Protein AF-A0A0G1H0W2-F1 (afdb_monomer)

Mean predicted aligned error: 9.21 Å

Solvent-accessible surface area (backbone atoms only — not comparable to full-atom values): 5563 Å² total; per-residue (Å²): 131,71,67,70,80,71,56,79,74,80,85,62,54,70,71,56,47,54,57,54,45,36,57,44,58,31,92,61,90,46,78,74,82,75,94,46,69,73,61,46,54,60,49,50,56,58,47,63,75,62,43,5,54,55,58,54,53,50,52,53,50,55,52,51,52,52,53,49,55,51,52,53,32,55,74,71,69,49,89,80,78,89,75,68,71,70,56,59,75,80

Structure (mmCIF, N/CA/C/O backbone):
data_AF-A0A0G1H0W2-F1
#
_entry.id   AF-A0A0G1H0W2-F1
#
loop_
_atom_site.group_PDB
_atom_site.id
_atom_site.type_symbol
_atom_site.label_atom_id
_atom_site.label_alt_id
_atom_site.label_comp_id
_atom_site.label_asym_id
_atom_site.label_entity_id
_atom_site.label_seq_id
_atom_site.pdbx_PDB_ins_code
_atom_site.Cartn_x
_atom_site.Cartn_y
_atom_site.Cartn_z
_atom_site.occupancy
_atom_site.B_iso_or_equiv
_atom_site.auth_seq_id
_atom_site.auth_comp_id
_atom_site.auth_asym_id
_atom_site.auth_atom_id
_atom_site.pdbx_PDB_model_num
ATOM 1 N N . MET A 1 1 ? -9.988 -6.604 -34.969 1.00 53.22 1 MET A N 1
ATOM 2 C CA . MET A 1 1 ? -8.885 -6.435 -33.993 1.00 53.22 1 MET A CA 1
ATOM 3 C C . MET A 1 1 ? -7.916 -5.324 -34.433 1.00 53.22 1 MET A C 1
ATOM 5 O O . MET A 1 1 ? -6.728 -5.570 -34.557 1.00 53.22 1 MET A O 1
ATOM 9 N N . LYS A 1 2 ? -8.406 -4.101 -34.697 1.00 59.81 2 LYS A N 1
ATOM 10 C CA . LYS A 1 2 ? -7.590 -2.997 -35.258 1.00 59.81 2 LYS A CA 1
ATOM 11 C C . LYS A 1 2 ? -6.797 -2.207 -34.198 1.00 59.81 2 LYS A C 1
ATOM 13 O O . LYS A 1 2 ? -5.768 -1.627 -34.504 1.00 59.81 2 LYS A O 1
ATOM 18 N N . TYR A 1 3 ? -7.251 -2.250 -32.944 1.00 55.56 3 TYR A N 1
ATOM 19 C CA . TYR A 1 3 ? -6.667 -1.498 -31.828 1.00 55.56 3 TYR A CA 1
ATOM 20 C C . TYR A 1 3 ? -5.222 -1.900 -31.502 1.00 55.56 3 TYR A C 1
ATOM 22 O O . TYR A 1 3 ? -4.369 -1.044 -31.303 1.00 55.56 3 TYR A O 1
ATOM 30 N N . TRP A 1 4 ? -4.913 -3.198 -31.499 1.00 62.81 4 TRP A N 1
ATOM 31 C CA . TRP A 1 4 ? -3.593 -3.689 -31.088 1.00 62.81 4 TRP A CA 1
ATOM 32 C C . TRP A 1 4 ? -2.476 -3.419 -32.108 1.00 62.81 4 TRP A C 1
ATOM 34 O O . TRP A 1 4 ? -1.313 -3.406 -31.731 1.00 62.81 4 TRP A O 1
ATOM 44 N N . SER A 1 5 ? -2.808 -3.170 -33.381 1.00 67.00 5 SER A N 1
ATOM 45 C CA . SER A 1 5 ? -1.830 -2.818 -34.426 1.00 67.00 5 SER A CA 1
ATOM 46 C C . SER A 1 5 ? -1.403 -1.345 -34.410 1.00 67.00 5 SER A C 1
ATOM 48 O O . SER A 1 5 ? -0.392 -1.000 -35.016 1.00 67.00 5 SER A O 1
ATOM 50 N N . GLU A 1 6 ? -2.167 -0.478 -33.742 1.00 72.12 6 GLU A N 1
ATOM 51 C CA . GLU A 1 6 ? -1.883 0.962 -33.628 1.00 72.12 6 GLU A CA 1
ATOM 52 C C . GLU A 1 6 ? -1.125 1.291 -32.333 1.00 72.12 6 GLU A C 1
ATOM 54 O O . GLU A 1 6 ? -0.346 2.246 -32.282 1.00 72.12 6 GLU A O 1
ATOM 59 N N . VAL A 1 7 ? -1.292 0.460 -31.300 1.00 67.88 7 VAL A N 1
ATOM 60 C CA . VAL A 1 7 ? -0.524 0.549 -30.058 1.00 67.88 7 VAL A CA 1
ATOM 61 C C . VAL A 1 7 ? 0.882 0.007 -30.311 1.00 67.88 7 VAL A C 1
ATOM 63 O O . VAL A 1 7 ? 1.127 -1.197 -30.278 1.00 67.88 7 VAL A O 1
ATOM 66 N N . LYS A 1 8 ? 1.839 0.907 -30.554 1.00 71.00 8 LYS A N 1
ATOM 67 C CA . LYS A 1 8 ? 3.263 0.560 -30.515 1.00 71.00 8 LYS A CA 1
ATOM 68 C C . LYS A 1 8 ? 3.644 0.251 -29.071 1.00 71.00 8 LYS A C 1
ATOM 70 O O . LYS A 1 8 ? 3.983 1.163 -28.326 1.00 71.00 8 LYS A O 1
ATOM 75 N N . ILE A 1 9 ? 3.583 -1.020 -28.681 1.00 69.94 9 ILE A N 1
ATOM 76 C CA . ILE A 1 9 ? 4.172 -1.466 -27.418 1.00 69.94 9 ILE A CA 1
ATOM 77 C C . ILE A 1 9 ? 5.693 -1.408 -27.605 1.00 69.94 9 ILE A C 1
ATOM 79 O O . ILE A 1 9 ? 6.222 -2.128 -28.457 1.00 69.94 9 ILE A O 1
ATOM 83 N N . PRO A 1 10 ? 6.408 -0.528 -26.888 1.00 72.50 10 PRO A N 1
ATOM 84 C CA . PRO A 1 10 ? 7.854 -0.461 -26.999 1.00 72.50 10 PRO A CA 1
ATOM 85 C C . PRO A 1 10 ? 8.460 -1.789 -26.540 1.00 72.50 10 PR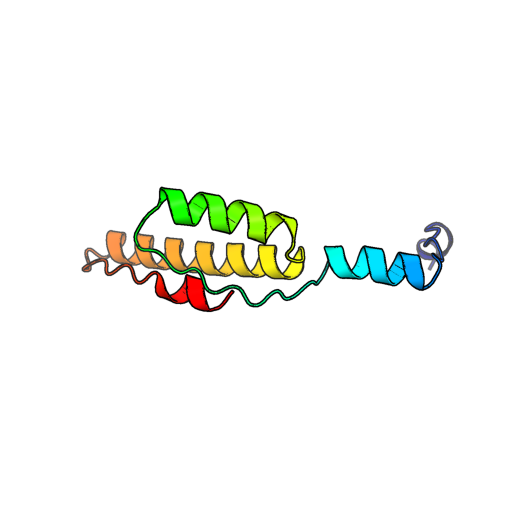O A C 1
ATOM 87 O O . PRO A 1 10 ? 8.305 -2.200 -25.391 1.00 72.50 10 PRO A O 1
ATOM 90 N N . PHE A 1 11 ? 9.159 -2.465 -27.452 1.00 80.69 11 PHE A N 1
ATOM 91 C CA . PHE A 1 11 ? 9.934 -3.658 -27.131 1.00 80.69 11 PHE A CA 1
ATOM 92 C C . PHE A 1 11 ? 11.254 -3.217 -26.491 1.00 80.69 11 PHE A C 1
ATOM 94 O O . PHE A 1 11 ? 12.286 -3.089 -27.151 1.00 80.69 11 PHE A O 1
ATOM 101 N N . PHE A 1 12 ? 11.182 -2.863 -25.209 1.00 85.25 12 PHE A N 1
ATOM 102 C CA . PHE A 1 12 ? 12.343 -2.463 -24.424 1.00 85.25 12 PHE A CA 1
ATOM 103 C C . PHE A 1 12 ? 13.336 -3.621 -24.286 1.00 85.25 12 PHE A C 1
ATOM 105 O O . PHE A 1 12 ? 12.943 -4.787 -24.314 1.00 85.25 12 PHE A O 1
ATOM 112 N N . SER A 1 13 ? 14.620 -3.309 -24.100 1.00 91.06 13 SER A N 1
ATOM 113 C CA . SER A 1 13 ? 15.603 -4.329 -23.726 1.00 91.06 13 SER A CA 1
ATOM 114 C C . SER A 1 13 ? 15.213 -4.974 -22.397 1.00 91.06 13 SER A C 1
ATOM 116 O O . SER A 1 13 ? 14.591 -4.332 -21.552 1.00 91.06 13 SER A O 1
ATOM 118 N N . GLU A 1 14 ? 15.611 -6.227 -22.187 1.00 89.69 14 GLU A N 1
ATOM 119 C CA . GLU A 1 14 ? 15.322 -6.960 -20.950 1.00 89.69 14 GLU A CA 1
ATOM 120 C C . GLU A 1 14 ? 15.748 -6.169 -19.702 1.00 89.69 14 GLU A C 1
ATOM 122 O O . GLU A 1 14 ? 14.972 -6.024 -18.762 1.00 89.69 14 GLU A O 1
ATOM 127 N N . ALA A 1 15 ? 16.929 -5.545 -19.734 1.00 91.69 15 ALA A N 1
ATOM 128 C CA . ALA A 1 15 ? 17.402 -4.678 -18.655 1.00 91.69 15 ALA A CA 1
ATOM 129 C C . ALA A 1 15 ? 16.417 -3.540 -18.328 1.00 91.69 15 ALA A C 1
ATOM 131 O O . ALA A 1 15 ? 16.150 -3.264 -17.160 1.00 91.69 15 ALA A O 1
ATOM 132 N N . LYS A 1 16 ? 15.840 -2.901 -19.354 1.00 89.75 16 LYS A N 1
ATOM 133 C CA . LYS A 1 16 ? 14.885 -1.805 -19.171 1.00 89.75 16 LYS A CA 1
ATOM 134 C C . LYS A 1 16 ? 13.510 -2.310 -18.729 1.00 89.75 16 LYS A C 1
ATOM 136 O O . LYS A 1 16 ? 12.837 -1.631 -17.963 1.00 89.75 16 LYS A O 1
ATOM 141 N N . GLN A 1 17 ? 13.112 -3.508 -19.155 1.00 89.12 17 GLN A N 1
ATOM 142 C CA . GLN A 1 17 ? 11.904 -4.166 -18.651 1.00 89.12 17 GLN A CA 1
ATOM 143 C C . GLN A 1 17 ? 12.023 -4.467 -17.151 1.00 89.12 17 GLN A C 1
ATOM 145 O O . GLN A 1 17 ? 11.101 -4.152 -16.405 1.00 89.12 17 GLN A O 1
ATOM 150 N N . TRP A 1 18 ? 13.168 -4.991 -16.697 1.00 89.38 18 TRP A N 1
ATOM 151 C CA . TRP A 1 18 ? 13.439 -5.222 -15.272 1.00 89.38 18 TRP A CA 1
ATOM 152 C C . TRP A 1 18 ? 13.447 -3.933 -14.450 1.00 89.38 18 TRP A C 1
ATOM 154 O O . TRP A 1 18 ? 12.908 -3.910 -13.348 1.00 89.38 18 TRP A O 1
ATOM 164 N N . GLU A 1 19 ? 14.035 -2.858 -14.981 1.00 89.75 19 GLU A N 1
ATOM 165 C CA . GLU A 1 19 ? 14.008 -1.538 -14.341 1.00 89.75 19 GLU A CA 1
ATOM 166 C C . GLU A 1 19 ? 12.566 -1.049 -14.143 1.00 89.75 19 GLU A C 1
ATOM 168 O O . GLU A 1 19 ? 12.196 -0.648 -13.046 1.00 89.75 19 GLU A O 1
ATOM 173 N N . ILE A 1 20 ? 11.727 -1.154 -15.180 1.00 88.12 20 ILE A N 1
ATOM 174 C CA . ILE A 1 20 ? 10.313 -0.763 -15.112 1.00 88.12 20 ILE A CA 1
ATOM 175 C C . ILE A 1 20 ? 9.537 -1.662 -14.140 1.00 88.12 20 ILE A C 1
ATOM 177 O O . ILE A 1 20 ? 8.733 -1.162 -13.356 1.00 88.12 20 ILE A O 1
ATOM 181 N N . ALA A 1 21 ? 9.780 -2.975 -14.163 1.00 88.88 21 ALA A N 1
ATOM 182 C CA . ALA A 1 21 ? 9.089 -3.934 -13.305 1.00 88.88 21 ALA A CA 1
ATOM 183 C C . ALA A 1 21 ? 9.312 -3.652 -11.812 1.00 88.88 21 ALA A C 1
ATOM 185 O O . ALA A 1 21 ? 8.374 -3.796 -11.032 1.00 88.88 21 ALA A O 1
ATOM 186 N N . LYS A 1 22 ? 10.505 -3.176 -11.424 1.00 88.38 22 LYS A N 1
ATOM 187 C CA . LYS A 1 22 ? 10.798 -2.778 -10.038 1.00 88.38 22 LYS A CA 1
ATOM 188 C C . LYS A 1 22 ? 9.903 -1.641 -9.546 1.00 88.38 22 LYS A C 1
ATOM 190 O O . LYS A 1 22 ? 9.423 -1.706 -8.426 1.00 88.38 22 LYS A O 1
ATOM 195 N N . TYR A 1 23 ? 9.607 -0.646 -10.381 1.00 86.81 23 TYR A N 1
ATOM 196 C CA . TYR A 1 23 ? 8.676 0.423 -9.991 1.00 86.81 23 TYR A CA 1
ATOM 197 C C . TYR A 1 23 ? 7.245 -0.090 -9.771 1.00 86.81 23 TYR A C 1
ATOM 199 O O . TYR A 1 23 ? 6.493 0.478 -8.985 1.00 86.81 23 TYR A O 1
ATOM 207 N N . TYR A 1 24 ? 6.853 -1.167 -10.455 1.00 87.81 24 TYR A N 1
ATOM 208 C CA . TYR A 1 24 ? 5.538 -1.781 -10.263 1.00 87.81 24 TYR A CA 1
ATOM 209 C C . TYR A 1 24 ? 5.481 -2.677 -9.029 1.00 87.81 24 TYR A C 1
ATOM 211 O O . TYR A 1 24 ? 4.500 -2.629 -8.290 1.00 87.81 24 TYR A O 1
ATOM 219 N N . TYR A 1 25 ? 6.508 -3.499 -8.824 1.00 89.12 25 TYR A N 1
ATOM 220 C CA . TYR A 1 25 ? 6.568 -4.463 -7.738 1.00 89.12 25 TYR A CA 1
ATOM 221 C C . TYR A 1 25 ? 7.995 -4.568 -7.204 1.00 89.12 25 TYR A C 1
ATOM 223 O O . TYR A 1 25 ? 8.877 -5.152 -7.838 1.00 89.12 25 TYR A O 1
ATOM 231 N N . ASN A 1 26 ? 8.193 -4.033 -6.003 1.00 88.31 26 ASN A N 1
ATOM 232 C CA . ASN A 1 26 ? 9.433 -4.152 -5.251 1.00 88.31 26 ASN A CA 1
ATOM 233 C C . ASN A 1 26 ? 9.088 -4.416 -3.779 1.00 88.31 26 ASN A C 1
ATOM 235 O O . ASN A 1 26 ? 8.875 -3.463 -3.029 1.00 88.31 26 ASN A O 1
ATOM 239 N N . PRO A 1 27 ? 8.921 -5.692 -3.385 1.00 79.06 27 PRO A N 1
ATOM 240 C CA . PRO A 1 27 ? 8.545 -6.044 -2.025 1.00 79.06 27 PRO A CA 1
ATOM 241 C C . PRO A 1 27 ? 9.760 -5.845 -1.123 1.00 79.06 27 PRO A C 1
ATOM 243 O O . PRO A 1 27 ? 10.720 -6.615 -1.174 1.00 79.06 27 PRO 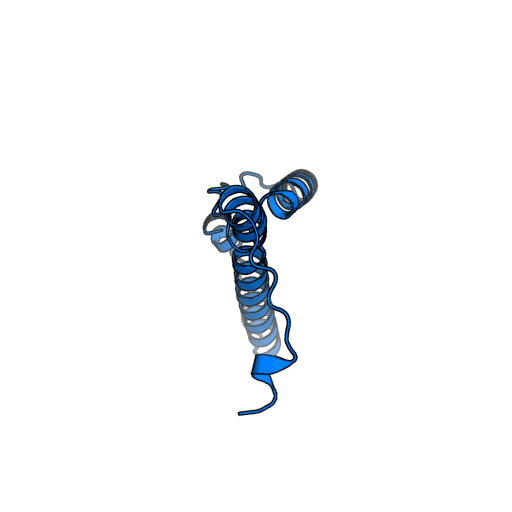A O 1
ATOM 246 N N . ILE A 1 28 ? 9.721 -4.786 -0.326 1.00 79.31 28 ILE A N 1
ATOM 247 C CA . ILE A 1 28 ? 10.736 -4.492 0.679 1.00 79.31 28 ILE A CA 1
ATOM 248 C C . ILE A 1 28 ? 10.124 -4.830 2.027 1.00 79.31 28 ILE A C 1
ATOM 250 O O . ILE A 1 28 ? 9.168 -4.185 2.448 1.00 79.31 28 ILE A O 1
ATOM 254 N N . GLU A 1 29 ? 10.689 -5.825 2.707 1.00 68.38 29 GLU A N 1
ATOM 255 C CA . GLU A 1 29 ? 10.331 -6.096 4.097 1.00 68.38 29 GLU A CA 1
ATOM 256 C C . GLU A 1 29 ? 10.799 -4.924 4.960 1.00 68.38 29 GLU A C 1
ATOM 258 O O . GLU A 1 29 ? 12.003 -4.711 5.137 1.00 68.38 29 GLU A O 1
ATOM 263 N N . HIS A 1 30 ? 9.854 -4.169 5.512 1.00 64.88 30 HIS A N 1
ATOM 264 C CA . HIS A 1 30 ? 10.165 -3.070 6.407 1.00 64.88 30 HIS A CA 1
ATOM 265 C C . HIS A 1 30 ? 9.386 -3.228 7.706 1.00 64.88 30 HIS A C 1
ATOM 267 O O . HIS A 1 30 ? 8.168 -3.336 7.744 1.00 64.88 30 HIS A O 1
ATOM 273 N N . LYS A 1 31 ? 10.119 -3.254 8.819 1.00 62.03 31 LYS A N 1
ATOM 274 C CA . LYS A 1 31 ? 9.510 -3.254 10.146 1.00 62.03 31 LYS A CA 1
ATOM 275 C C . LYS A 1 31 ? 9.425 -1.824 10.618 1.00 62.03 31 LYS A C 1
ATOM 277 O O . LYS A 1 31 ? 10.446 -1.218 10.950 1.00 62.03 31 LYS A O 1
ATOM 282 N N . ILE A 1 32 ? 8.212 -1.299 10.645 1.00 62.56 32 ILE A N 1
ATOM 283 C CA . ILE A 1 32 ? 7.948 0.005 11.224 1.00 62.56 32 ILE A CA 1
ATOM 284 C C . ILE A 1 32 ? 8.105 -0.139 12.745 1.00 62.56 32 ILE A C 1
ATOM 286 O O . ILE A 1 32 ? 7.327 -0.794 13.432 1.00 62.56 32 ILE A O 1
ATOM 290 N N . HIS A 1 33 ? 9.187 0.412 13.290 1.00 55.19 33 HIS A N 1
ATOM 291 C CA . HIS A 1 33 ? 9.490 0.336 14.717 1.00 55.19 33 HIS A CA 1
ATOM 292 C C . HIS A 1 33 ? 9.552 1.738 15.308 1.00 55.19 33 HIS A C 1
ATOM 294 O O . HIS A 1 33 ? 10.513 2.478 15.106 1.00 55.19 33 HIS A O 1
ATOM 300 N N . GLY A 1 34 ? 8.536 2.082 16.096 1.00 56.06 34 GLY A N 1
ATOM 301 C CA . GLY A 1 34 ? 8.499 3.343 16.825 1.00 56.06 34 GL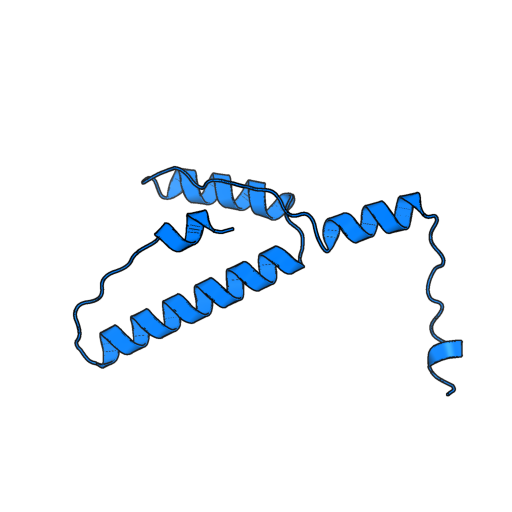Y A CA 1
ATOM 302 C C . GLY A 1 34 ? 7.127 3.619 17.425 1.00 56.06 34 GLY A C 1
ATOM 303 O O . GLY A 1 34 ? 6.108 3.237 16.868 1.00 56.06 34 GLY A O 1
ATOM 304 N N . LYS A 1 35 ? 7.104 4.288 18.582 1.00 56.53 35 LYS A N 1
ATOM 305 C CA . LYS A 1 35 ? 5.886 4.891 19.161 1.00 56.53 35 LYS A CA 1
ATOM 306 C C . LYS A 1 35 ? 5.798 6.396 18.885 1.00 56.53 35 LYS A C 1
ATOM 308 O O . LYS A 1 35 ? 4.902 7.058 19.396 1.00 56.53 35 LYS A O 1
ATOM 313 N N . ASP A 1 36 ? 6.769 6.928 18.149 1.00 70.94 36 ASP A N 1
ATOM 314 C CA . ASP A 1 36 ? 6.928 8.348 1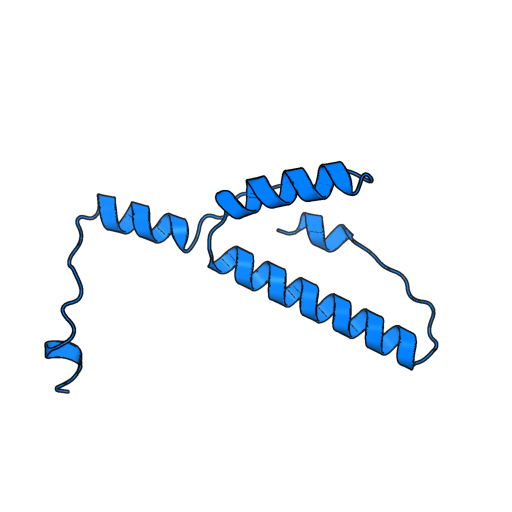7.873 1.00 70.94 36 ASP A CA 1
ATOM 315 C C . ASP A 1 36 ? 6.457 8.649 16.448 1.00 70.94 36 ASP A C 1
ATOM 317 O O . ASP A 1 36 ? 7.037 8.152 15.485 1.00 70.94 36 ASP A O 1
ATOM 321 N N . PHE A 1 37 ? 5.396 9.444 16.328 1.00 69.12 37 PHE A N 1
ATOM 322 C CA . PHE A 1 37 ? 4.757 9.769 15.053 1.00 69.12 37 PHE A CA 1
ATOM 323 C C . PHE A 1 37 ? 5.694 10.477 14.071 1.00 69.12 37 PHE A C 1
ATOM 325 O O . PHE A 1 37 ? 5.613 10.216 12.874 1.00 69.12 37 PHE A O 1
ATOM 332 N N . GLU A 1 38 ? 6.613 11.311 14.558 1.00 74.19 38 GLU A N 1
ATOM 333 C CA . GLU A 1 38 ? 7.537 12.050 13.688 1.00 74.19 38 GLU A CA 1
ATOM 334 C C . GLU A 1 38 ? 8.603 11.112 13.091 1.00 74.19 38 GLU A C 1
ATOM 336 O O . GLU A 1 38 ? 9.010 11.243 11.934 1.00 74.19 38 GLU A O 1
ATOM 341 N N . LEU A 1 39 ? 9.023 10.100 13.857 1.00 70.00 39 LEU A N 1
ATOM 342 C CA . LEU A 1 39 ? 9.918 9.049 13.374 1.00 70.00 39 LEU A CA 1
ATOM 343 C C . LEU A 1 39 ? 9.217 8.144 12.352 1.00 70.00 39 LEU A C 1
ATOM 345 O O . LEU A 1 39 ? 9.834 7.757 11.360 1.00 70.00 39 LEU A O 1
ATOM 349 N N . LEU A 1 40 ? 7.941 7.830 12.593 1.00 74.31 40 LEU A N 1
ATOM 350 C CA . LEU A 1 40 ? 7.118 7.003 11.711 1.00 74.31 40 LEU A CA 1
ATOM 351 C C . LEU A 1 40 ? 6.914 7.670 10.346 1.00 74.31 40 LEU A C 1
ATOM 353 O O . LEU A 1 40 ? 7.161 7.034 9.328 1.00 74.31 40 LEU A O 1
ATOM 357 N N . GLU A 1 41 ? 6.555 8.955 10.315 1.00 79.12 41 GLU A N 1
ATOM 358 C CA . GLU A 1 41 ? 6.350 9.705 9.066 1.00 79.12 41 GLU A CA 1
ATOM 359 C C . GLU A 1 41 ? 7.622 9.740 8.201 1.00 79.12 41 GLU A C 1
ATOM 361 O O . GLU A 1 41 ? 7.585 9.488 6.997 1.00 79.12 41 GLU A O 1
ATOM 366 N N . ASN A 1 42 ? 8.780 9.978 8.822 1.00 79.88 42 ASN A N 1
ATOM 367 C CA . ASN A 1 42 ? 10.057 10.001 8.110 1.00 79.88 42 ASN A CA 1
ATOM 368 C C . ASN A 1 42 ? 10.500 8.618 7.602 1.00 79.88 42 ASN A C 1
ATOM 370 O O . ASN A 1 42 ? 11.209 8.534 6.596 1.00 79.88 42 ASN A O 1
ATOM 374 N N . GLN A 1 43 ? 10.149 7.541 8.311 1.00 77.06 43 GLN A N 1
ATOM 375 C CA . GLN A 1 43 ? 10.400 6.172 7.854 1.00 77.06 43 GLN A CA 1
ATOM 376 C C . GLN A 1 43 ? 9.494 5.830 6.670 1.00 77.06 43 GLN A C 1
ATOM 378 O O . GLN A 1 43 ? 9.994 5.359 5.650 1.00 77.06 43 GLN A O 1
ATOM 383 N N . ASP A 1 44 ? 8.205 6.143 6.782 1.00 79.06 44 ASP A N 1
ATOM 384 C CA . ASP A 1 44 ? 7.193 5.875 5.762 1.00 79.06 44 ASP A CA 1
ATOM 385 C C . ASP A 1 44 ? 7.519 6.570 4.433 1.00 79.06 44 ASP A C 1
ATOM 387 O O . ASP A 1 44 ? 7.541 5.930 3.385 1.00 79.06 44 ASP A O 1
ATOM 391 N N . LEU A 1 45 ? 7.910 7.851 4.469 1.00 83.62 45 LEU A N 1
ATOM 392 C CA . LEU A 1 45 ? 8.322 8.588 3.267 1.00 83.62 45 LEU A CA 1
ATOM 393 C C . LEU A 1 45 ? 9.477 7.912 2.520 1.00 83.62 45 LEU A C 1
ATOM 395 O O . LEU A 1 45 ? 9.434 7.806 1.298 1.00 83.62 45 LEU A O 1
ATOM 399 N N . LYS A 1 46 ? 10.493 7.431 3.244 1.00 82.44 46 LYS A N 1
ATOM 400 C CA . LYS A 1 46 ? 11.641 6.745 2.632 1.00 82.44 46 LYS A CA 1
ATOM 401 C C . LYS A 1 46 ? 11.253 5.400 2.040 1.00 82.44 46 LYS A C 1
ATOM 403 O O . LYS A 1 46 ? 11.740 5.035 0.979 1.00 82.44 46 LYS A O 1
ATOM 408 N N . ILE A 1 47 ? 10.388 4.667 2.730 1.00 81.94 47 ILE A N 1
ATOM 409 C CA . ILE A 1 47 ? 9.893 3.376 2.261 1.00 81.94 47 ILE A CA 1
ATOM 410 C C . ILE A 1 47 ? 9.074 3.580 0.983 1.00 81.94 47 ILE A C 1
ATOM 412 O O . ILE A 1 47 ? 9.342 2.921 -0.019 1.00 81.94 47 ILE A O 1
ATOM 416 N N . ASN A 1 48 ? 8.169 4.560 0.964 1.00 82.75 48 ASN A N 1
ATOM 417 C CA . ASN A 1 48 ? 7.320 4.878 -0.186 1.00 82.75 48 ASN A CA 1
ATOM 418 C C . ASN A 1 48 ? 8.104 5.251 -1.456 1.00 82.75 48 ASN A C 1
ATOM 420 O O . ASN A 1 48 ? 7.591 5.075 -2.560 1.00 82.75 48 ASN A O 1
ATOM 424 N N . GLU A 1 49 ? 9.340 5.744 -1.325 1.00 83.94 49 GLU A N 1
ATOM 425 C CA . GLU A 1 49 ? 10.231 5.996 -2.466 1.00 83.94 49 GLU A CA 1
ATOM 426 C C . GLU A 1 49 ? 10.793 4.707 -3.090 1.00 83.94 49 GLU A C 1
ATOM 428 O O . GLU A 1 49 ? 11.179 4.706 -4.262 1.00 83.94 49 GLU A O 1
ATOM 433 N N . GLU A 1 50 ? 10.845 3.614 -2.328 1.00 83.44 50 GLU A N 1
ATOM 434 C CA . GLU A 1 50 ? 11.481 2.365 -2.737 1.00 83.44 50 GLU A CA 1
ATOM 435 C C . GLU A 1 50 ? 10.480 1.242 -3.060 1.00 83.44 50 GLU A C 1
ATOM 437 O O . GLU A 1 50 ? 10.799 0.375 -3.885 1.00 83.44 50 GLU A O 1
ATOM 442 N N . ILE A 1 51 ? 9.287 1.225 -2.450 1.00 86.19 51 ILE A N 1
ATOM 443 C CA . ILE A 1 51 ? 8.314 0.145 -2.679 1.00 86.19 51 ILE A CA 1
ATOM 444 C C . ILE A 1 51 ? 7.604 0.282 -4.031 1.00 86.19 51 ILE A C 1
ATOM 446 O O . ILE A 1 51 ? 7.457 1.364 -4.599 1.00 86.19 51 ILE A O 1
ATOM 450 N N . GLY A 1 52 ? 7.131 -0.851 -4.552 1.00 86.69 52 GLY A N 1
ATOM 451 C CA . GLY A 1 52 ? 6.372 -0.874 -5.800 1.00 86.69 52 GLY A CA 1
ATOM 452 C C . GLY A 1 52 ? 4.957 -0.299 -5.670 1.00 86.69 52 GLY A C 1
ATOM 453 O O . GLY A 1 52 ? 4.313 -0.375 -4.626 1.00 86.69 52 GLY A O 1
ATOM 454 N N . ILE A 1 53 ? 4.426 0.215 -6.782 1.00 89.19 53 ILE A N 1
ATOM 455 C CA . ILE A 1 53 ? 3.058 0.763 -6.863 1.00 89.19 53 ILE A CA 1
ATOM 456 C C . ILE A 1 53 ? 1.998 -0.232 -6.367 1.00 89.19 53 ILE A C 1
ATOM 458 O O . ILE A 1 53 ? 1.017 0.182 -5.751 1.00 89.19 53 ILE A O 1
ATOM 462 N N . LEU A 1 54 ? 2.178 -1.532 -6.629 1.00 87.44 54 LEU A N 1
ATOM 463 C CA . LEU A 1 54 ? 1.239 -2.559 -6.175 1.00 87.44 54 LEU A CA 1
ATOM 464 C C . LEU A 1 54 ? 1.133 -2.579 -4.644 1.00 87.44 54 LEU A C 1
ATOM 466 O O . LEU A 1 54 ? 0.029 -2.571 -4.107 1.00 87.44 54 LEU A O 1
ATOM 470 N N . GLN A 1 55 ? 2.272 -2.552 -3.955 1.00 86.62 55 GLN A N 1
ATOM 471 C CA . GLN A 1 55 ? 2.319 -2.552 -2.497 1.00 86.62 55 GLN A CA 1
ATOM 472 C C . GLN A 1 55 ? 1.706 -1.272 -1.914 1.00 86.62 55 GLN A C 1
ATOM 474 O O . GLN A 1 55 ? 0.948 -1.346 -0.950 1.00 86.62 55 GLN A O 1
ATOM 479 N N . LEU A 1 56 ? 1.961 -0.110 -2.529 1.00 87.06 56 LEU A N 1
ATOM 480 C CA . LEU A 1 56 ? 1.350 1.158 -2.105 1.00 87.06 56 LEU A CA 1
ATOM 481 C C . LEU A 1 56 ? -0.182 1.107 -2.202 1.00 87.06 56 LEU A C 1
ATOM 483 O O . LEU A 1 56 ? -0.886 1.560 -1.300 1.00 87.06 56 LEU A O 1
ATOM 487 N N . ASP A 1 57 ? -0.717 0.536 -3.282 1.00 89.19 57 ASP A N 1
ATOM 488 C CA . ASP A 1 57 ? -2.164 0.383 -3.466 1.00 89.19 57 ASP A CA 1
ATOM 489 C C . ASP A 1 57 ? -2.781 -0.572 -2.426 1.00 89.19 57 ASP A C 1
ATOM 491 O O . ASP A 1 57 ? -3.859 -0.302 -1.889 1.00 89.19 57 ASP A O 1
ATOM 495 N N . GLU A 1 58 ? -2.089 -1.663 -2.089 1.00 86.56 58 GLU A N 1
ATOM 496 C CA . GLU A 1 58 ? -2.497 -2.583 -1.021 1.00 86.56 58 GLU A CA 1
ATOM 497 C C . GLU A 1 58 ? -2.520 -1.893 0.352 1.00 86.56 58 GLU A C 1
ATOM 499 O O . GLU A 1 58 ? -3.522 -1.989 1.067 1.00 86.56 58 GLU A O 1
ATOM 504 N N . GLN A 1 59 ? -1.478 -1.125 0.688 1.00 84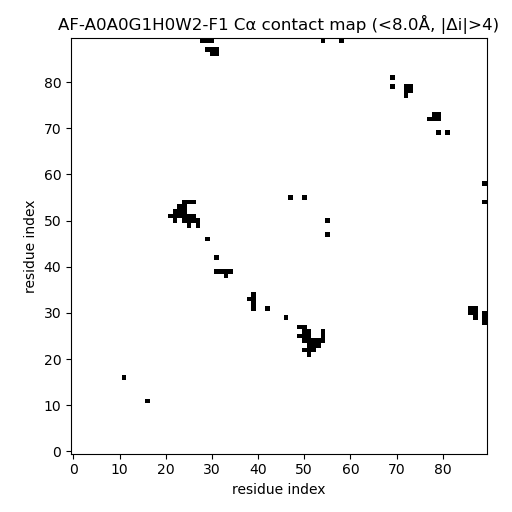.81 59 GLN A N 1
ATOM 505 C CA . GLN A 1 59 ? -1.408 -0.344 1.928 1.00 84.81 59 GLN A CA 1
ATOM 506 C C . GLN A 1 59 ? -2.586 0.628 2.069 1.00 84.81 59 GLN A C 1
ATOM 508 O O . GLN A 1 59 ? -3.263 0.657 3.102 1.00 84.81 59 GLN A O 1
ATOM 513 N N . VAL A 1 60 ? -2.888 1.383 1.008 1.00 87.56 60 VAL A N 1
ATOM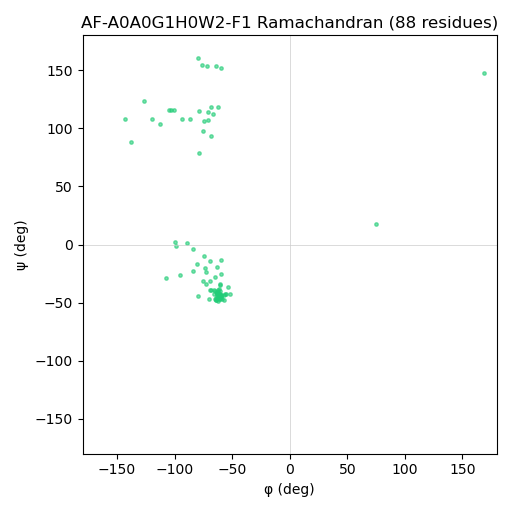 514 C CA . VAL A 1 60 ? -4.000 2.347 0.997 1.00 87.56 60 VAL A CA 1
ATOM 515 C C . VAL A 1 60 ? -5.350 1.650 1.189 1.00 87.56 60 VAL A C 1
ATOM 517 O O . VAL A 1 60 ? -6.215 2.172 1.900 1.00 87.56 60 VAL A O 1
ATOM 520 N N . LYS A 1 61 ? -5.549 0.469 0.592 1.00 89.62 61 LYS A N 1
ATOM 521 C CA . LYS A 1 61 ? -6.782 -0.316 0.766 1.00 89.62 61 LYS A CA 1
ATOM 522 C C . LYS A 1 61 ? -6.963 -0.774 2.209 1.00 89.62 61 LYS A C 1
ATOM 524 O O . LYS A 1 61 ? -8.031 -0.539 2.772 1.00 89.62 61 LYS A O 1
ATOM 529 N N . VAL A 1 62 ? -5.919 -1.340 2.817 1.00 86.44 62 VAL A N 1
ATOM 530 C CA . VAL A 1 62 ? -5.951 -1.773 4.224 1.00 86.44 62 VAL A CA 1
ATOM 531 C C . VAL A 1 62 ? -6.237 -0.588 5.146 1.00 86.44 62 VAL A C 1
ATOM 533 O O . VAL A 1 62 ? -7.096 -0.677 6.024 1.00 86.44 62 VAL A O 1
ATOM 536 N N . LEU A 1 63 ? -5.576 0.553 4.922 1.00 86.19 63 LEU A N 1
ATOM 537 C CA . LEU A 1 63 ? -5.804 1.759 5.717 1.00 86.19 63 LEU A CA 1
ATOM 538 C C . LEU A 1 63 ? -7.254 2.249 5.599 1.00 86.19 63 LEU A C 1
ATOM 540 O O . LEU A 1 63 ? -7.878 2.604 6.600 1.00 86.19 63 LEU A O 1
ATOM 544 N N . LYS A 1 64 ? -7.813 2.233 4.386 1.00 89.75 64 LYS A N 1
ATOM 545 C CA . LYS A 1 64 ? -9.201 2.631 4.137 1.00 89.75 64 LYS A CA 1
ATOM 546 C C . LYS A 1 64 ? -10.197 1.726 4.861 1.00 89.75 64 LYS A C 1
ATOM 548 O O . LYS A 1 64 ? -11.150 2.240 5.443 1.00 89.75 64 LYS A O 1
ATOM 553 N N . GLU A 1 65 ? -9.981 0.413 4.834 1.00 89.31 65 GLU A N 1
ATOM 554 C CA . GLU A 1 65 ? -10.807 -0.552 5.570 1.00 89.31 65 GLU A CA 1
ATOM 555 C C . GLU A 1 65 ? -10.761 -0.275 7.076 1.00 89.31 65 GLU A C 1
ATOM 557 O O . GLU A 1 65 ? -11.807 -0.158 7.708 1.00 89.31 65 GLU A O 1
ATOM 562 N N . LYS A 1 66 ? -9.571 -0.032 7.639 1.00 86.25 66 LYS A N 1
ATOM 563 C CA . LYS A 1 66 ? -9.427 0.289 9.068 1.00 86.25 66 LYS A CA 1
ATOM 564 C C . LYS A 1 66 ? -10.115 1.585 9.472 1.00 86.25 66 LYS A C 1
ATOM 566 O O . LYS A 1 66 ? -10.739 1.636 10.528 1.00 86.25 66 LYS A O 1
ATOM 571 N N . ILE A 1 67 ? -10.021 2.627 8.649 1.00 88.88 67 ILE A N 1
ATOM 572 C CA . ILE A 1 67 ? -10.726 3.887 8.907 1.00 88.88 67 ILE A CA 1
ATOM 573 C C . ILE A 1 67 ? -12.240 3.658 8.890 1.00 88.88 67 ILE A C 1
ATOM 575 O O . ILE A 1 67 ? -12.938 4.195 9.747 1.00 88.88 67 ILE A O 1
ATOM 579 N N . HIS A 1 68 ? -12.742 2.855 7.951 1.00 91.12 68 HIS A N 1
ATOM 580 C CA . HIS A 1 68 ? -14.163 2.528 7.877 1.00 91.12 68 HIS A CA 1
ATOM 581 C C . HIS A 1 68 ? -14.634 1.780 9.131 1.00 91.12 68 HIS A C 1
ATOM 583 O O . HIS A 1 68 ? -15.584 2.230 9.765 1.00 91.12 68 HIS A O 1
ATOM 589 N N . ASP A 1 69 ? -13.907 0.740 9.552 1.00 89.31 69 ASP A N 1
ATOM 590 C CA . ASP A 1 69 ? -14.210 -0.024 10.770 1.00 89.31 69 ASP A CA 1
ATOM 591 C C . ASP A 1 69 ? -14.262 0.885 12.014 1.00 89.31 69 ASP A C 1
ATOM 593 O O . ASP A 1 69 ? -15.154 0.769 12.860 1.00 89.31 69 ASP A O 1
ATOM 597 N N . ILE A 1 70 ? -13.313 1.824 12.129 1.00 89.88 70 ILE A N 1
ATOM 598 C CA . ILE A 1 70 ? -13.266 2.792 13.233 1.00 89.88 70 ILE A CA 1
ATOM 599 C C . ILE A 1 70 ? -14.487 3.715 13.196 1.00 89.88 70 ILE A C 1
ATOM 601 O O . ILE A 1 70 ? -15.112 3.943 14.232 1.00 89.88 70 ILE A O 1
ATOM 605 N N . VAL A 1 71 ? -14.836 4.247 12.023 1.00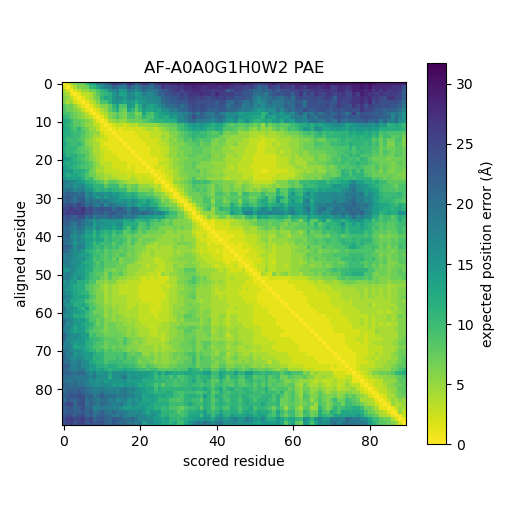 91.69 71 VAL A N 1
ATOM 606 C CA . VAL A 1 71 ? -16.000 5.129 11.860 1.00 91.69 71 VAL A CA 1
ATOM 607 C C . VAL A 1 71 ? -17.292 4.395 12.219 1.00 91.69 71 VAL A C 1
ATOM 609 O O . VAL A 1 71 ? -18.106 4.949 12.956 1.00 91.69 71 VAL A O 1
ATOM 612 N N . ASP A 1 72 ? -17.454 3.147 11.785 1.00 91.94 72 ASP A N 1
ATOM 613 C CA . ASP A 1 72 ? -18.623 2.329 12.119 1.00 91.94 72 ASP A CA 1
ATOM 614 C C . ASP A 1 72 ? -18.714 2.059 13.627 1.00 91.94 72 ASP A C 1
ATOM 616 O O . ASP A 1 72 ? -19.784 2.195 14.221 1.00 91.94 72 ASP A O 1
ATOM 620 N N . THR A 1 73 ? -17.581 1.767 14.272 1.00 91.31 73 THR A N 1
ATOM 621 C CA . THR A 1 73 ? -17.498 1.587 15.733 1.00 91.31 73 THR A CA 1
ATOM 622 C C . THR A 1 73 ? -17.941 2.857 16.473 1.00 91.31 73 THR A C 1
ATOM 624 O O . THR A 1 73 ? -18.737 2.786 17.410 1.00 91.31 73 THR A O 1
ATOM 627 N N . ILE A 1 74 ? -17.495 4.036 16.013 1.00 91.50 74 ILE A N 1
ATOM 628 C CA . ILE A 1 74 ? -17.907 5.337 16.572 1.00 91.50 74 ILE A CA 1
ATOM 629 C C . ILE A 1 74 ? -19.416 5.546 16.412 1.00 91.50 74 ILE A C 1
ATOM 631 O O . ILE A 1 74 ? -20.080 5.962 17.362 1.00 91.50 74 ILE A O 1
ATOM 635 N N . ILE A 1 75 ? -19.961 5.276 15.221 1.00 94.06 75 ILE A N 1
ATOM 636 C CA . ILE A 1 75 ? -21.390 5.455 14.923 1.00 94.06 75 ILE A CA 1
ATOM 637 C C . ILE A 1 75 ? -22.253 4.556 15.816 1.00 94.06 75 ILE A C 1
ATOM 639 O O . ILE A 1 75 ? -23.301 4.997 16.291 1.00 94.06 75 ILE A O 1
ATOM 643 N N . ASN A 1 76 ? -21.802 3.329 16.078 1.00 94.06 76 ASN A N 1
ATOM 644 C CA . ASN A 1 76 ? -22.507 2.376 16.936 1.00 94.06 76 ASN A CA 1
ATOM 645 C C . ASN A 1 76 ? -22.402 2.711 18.436 1.00 94.06 76 ASN A C 1
ATOM 647 O O . ASN A 1 76 ? -23.141 2.142 19.238 1.00 94.06 76 ASN A O 1
ATOM 651 N N . GLY A 1 77 ? -21.546 3.666 18.818 1.00 91.88 77 GLY A N 1
ATOM 652 C CA . GLY A 1 77 ? -21.317 4.045 20.214 1.00 91.88 77 GLY A CA 1
ATOM 653 C C . GLY A 1 77 ? -20.478 3.029 20.993 1.00 91.88 77 GLY A C 1
ATOM 654 O O . GLY A 1 77 ? -20.492 3.050 22.225 1.00 91.88 77 GLY A O 1
ATOM 655 N N . ASP A 1 78 ? -19.766 2.154 20.284 1.00 93.00 78 ASP A N 1
ATOM 656 C CA . ASP A 1 78 ? -18.884 1.147 20.861 1.00 93.00 78 ASP A CA 1
ATOM 657 C C . ASP A 1 78 ? -17.526 1.758 21.259 1.00 93.00 78 ASP A C 1
ATOM 659 O O . ASP A 1 78 ? -17.120 2.828 20.794 1.00 93.00 78 ASP A O 1
ATOM 663 N N . GLU A 1 79 ? -16.792 1.073 22.138 1.00 89.94 79 GLU A N 1
ATOM 664 C CA . GLU A 1 79 ? -15.440 1.484 22.521 1.00 89.94 79 GLU A CA 1
ATOM 665 C C . GLU A 1 79 ? -14.470 1.310 21.342 1.00 89.94 79 GLU A C 1
ATOM 667 O O . GLU A 1 79 ? -14.229 0.203 20.859 1.00 89.94 79 GLU A O 1
ATOM 672 N N . VAL A 1 80 ? -13.874 2.415 20.890 1.00 84.81 80 VAL A N 1
ATOM 673 C CA . VAL A 1 80 ? -12.893 2.403 19.800 1.00 84.81 80 VAL A CA 1
ATOM 674 C C . VAL A 1 80 ? -11.536 1.955 20.328 1.00 84.81 80 VAL A C 1
ATOM 676 O O . VAL A 1 80 ? -10.888 2.668 21.095 1.00 84.81 80 VAL A O 1
ATOM 679 N N . ASN A 1 81 ? -11.063 0.803 19.855 1.00 80.19 81 ASN A N 1
ATOM 680 C CA . ASN A 1 81 ? -9.732 0.293 20.170 1.00 80.19 81 ASN A CA 1
ATOM 681 C C . ASN A 1 81 ? -8.853 0.287 18.909 1.00 80.19 81 ASN A C 1
ATOM 683 O O . ASN A 1 81 ? -9.014 -0.554 18.024 1.00 80.19 81 ASN A O 1
ATOM 687 N N . ILE A 1 82 ? -7.939 1.256 18.806 1.00 74.06 82 ILE A N 1
ATOM 688 C CA . ILE A 1 82 ? -7.065 1.409 17.636 1.00 74.06 82 ILE A CA 1
ATOM 689 C C . ILE A 1 82 ? -5.823 0.540 17.831 1.00 74.06 82 ILE A C 1
ATOM 691 O O . ILE A 1 82 ? -4.936 0.866 18.619 1.00 74.06 82 ILE A O 1
ATOM 695 N N . ASN A 1 83 ? -5.737 -0.552 17.072 1.00 72.06 83 ASN A N 1
ATOM 696 C CA . ASN A 1 83 ? -4.527 -1.359 16.973 1.00 72.06 83 ASN A CA 1
ATOM 697 C C . ASN A 1 83 ? -3.776 -1.013 15.681 1.00 72.06 83 ASN A C 1
ATOM 699 O O . ASN A 1 83 ? -4.284 -1.263 14.591 1.00 72.06 83 ASN A O 1
ATOM 703 N N . LEU A 1 84 ? -2.563 -0.471 15.812 1.00 68.69 84 LEU A N 1
ATOM 704 C CA . LEU A 1 84 ? -1.696 -0.116 14.684 1.00 68.69 84 LEU A CA 1
ATOM 705 C C . LEU A 1 84 ? -0.776 -1.259 14.230 1.00 68.69 84 LEU A C 1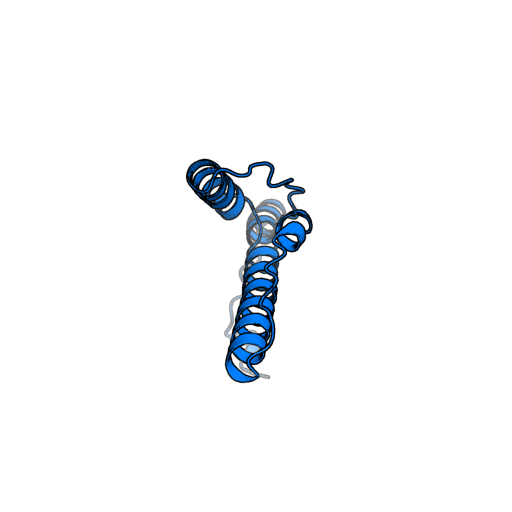
ATOM 707 O O . LEU A 1 84 ? -0.043 -1.078 13.276 1.00 68.69 84 LEU A O 1
ATOM 711 N N . ALA A 1 85 ? -0.832 -2.451 14.832 1.00 68.00 85 ALA A N 1
ATOM 712 C CA . ALA A 1 85 ? 0.044 -3.573 14.467 1.00 68.00 85 ALA A CA 1
ATOM 713 C C . ALA A 1 85 ? -0.087 -4.038 13.001 1.00 68.00 85 ALA A C 1
ATOM 715 O O . ALA A 1 85 ? 0.759 -4.779 12.514 1.00 68.00 85 ALA A O 1
ATOM 716 N N . PHE A 1 86 ? -1.123 -3.606 12.271 1.00 64.88 86 PHE A N 1
ATOM 717 C CA . PHE A 1 86 ? -1.213 -3.860 10.831 1.00 64.88 86 PHE A CA 1
ATOM 718 C C . PHE A 1 86 ? -0.077 -3.189 10.039 1.00 64.88 86 PHE A C 1
ATOM 720 O O . PHE A 1 86 ? 0.220 -3.647 8.939 1.00 64.88 86 PHE A O 1
ATOM 727 N N . THR A 1 87 ? 0.595 -2.176 10.602 1.00 62.59 87 THR A N 1
ATOM 728 C CA . THR A 1 87 ? 1.767 -1.528 9.995 1.0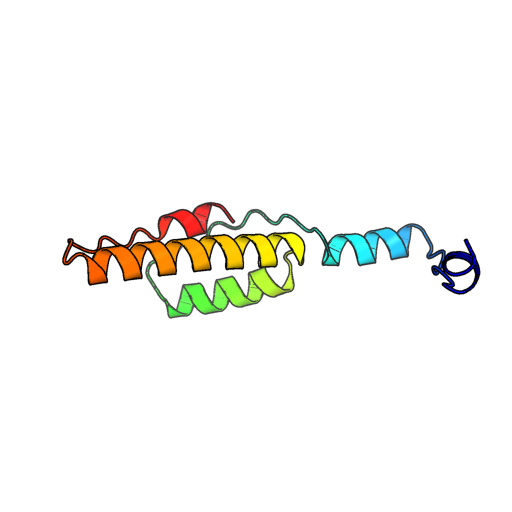0 62.59 87 THR A CA 1
ATOM 729 C C . THR A 1 87 ? 3.008 -2.419 9.952 1.00 62.59 87 THR A C 1
ATOM 731 O O . THR A 1 87 ? 3.949 -2.101 9.239 1.00 62.59 87 THR A O 1
ATOM 734 N N . ASP A 1 88 ? 3.018 -3.537 10.687 1.00 60.19 88 ASP A N 1
ATOM 735 C CA . ASP A 1 88 ? 4.112 -4.520 10.666 1.00 60.19 88 ASP A CA 1
ATOM 736 C C . ASP A 1 88 ? 3.985 -5.536 9.511 1.00 60.19 88 ASP A C 1
ATOM 738 O O . ASP A 1 88 ? 4.839 -6.410 9.360 1.00 60.19 88 ASP A O 1
ATOM 742 N N . SER A 1 89 ? 2.894 -5.466 8.738 1.00 53.09 89 SER A N 1
ATOM 743 C CA . SER A 1 89 ? 2.536 -6.431 7.681 1.00 53.09 89 SER A CA 1
ATOM 744 C C . SER A 1 89 ? 2.909 -5.970 6.270 1.00 53.09 89 SER A C 1
ATOM 746 O O . SER A 1 89 ? 2.588 -6.678 5.313 1.00 53.09 89 SER A O 1
ATOM 748 N N . PHE A 1 90 ? 3.479 -4.771 6.147 1.00 55.59 90 PHE A N 1
ATOM 749 C CA . PHE A 1 90 ? 3.725 -4.092 4.880 1.00 55.59 90 PHE A CA 1
ATOM 750 C C . PHE A 1 90 ? 5.137 -4.317 4.331 1.00 55.59 90 PHE A C 1
ATOM 752 O O . PHE A 1 90 ? 6.066 -4.634 5.110 1.00 55.59 90 PHE A O 1
#

pLDDT: mean 79.48, std 11.68, range [53.09, 94.06]

Secondary structure (DSSP, 8-state):
--HHHHS------HHHHHHHHHHH----------S-HHHHHHHHHHHHHHS-HHHHHHHHHHHHHHHHHHHHHHHHT-------GGGGG-

Radius of gyration: 19.36 Å; Cα contacts (8 Å, |Δi|>4): 48; chains: 1; bounding box: 40×19×58 Å

Organism: NCBI:txid1618647

Sequence (90 aa):
MKYWSEVKIPFFSEAKQWEIAKYYYNPIEHKIHGKDFELLENQDLKINEEIGILQLDEQVKVLKEKIHDIVDTIINGDEVNINLAFTDSF

Foldseek 3Di:
DVVVVVPPPDPDDPVVVVVVVQQAADDDQDAQDDPDPVSNVVVVVVVVVRGHPVVVVVVVVVVVVLVVVQVVCVVVVHDRDDDPCVSNVD